Protein AF-A0A554WB09-F1 (afdb_monomer_lite)

Radius of gyration: 17.11 Å; chains: 1; bounding box: 35×19×52 Å

pLDDT: mean 92.12, std 10.79, range [47.81, 98.56]

Structure (mmCIF, N/CA/C/O backbone):
data_AF-A0A554WB09-F1
#
_entry.id   AF-A0A554WB09-F1
#
loop_
_atom_site.group_PDB
_atom_site.id
_atom_site.type_symbol
_atom_site.label_atom_id
_atom_site.label_alt_id
_atom_site.label_comp_id
_atom_site.label_asym_id
_atom_site.label_entity_id
_atom_site.label_seq_id
_atom_site.pdbx_PDB_ins_code
_atom_site.Cartn_x
_atom_site.Cartn_y
_atom_site.Cartn_z
_atom_site.occupancy
_atom_site.B_iso_or_equiv
_atom_site.auth_seq_id
_atom_site.auth_comp_id
_atom_site.auth_asym_id
_atom_site.auth_atom_id
_atom_site.pdbx_PDB_model_num
ATOM 1 N N . MET A 1 1 ? -19.222 12.874 18.185 1.00 47.81 1 MET A N 1
ATOM 2 C CA . MET A 1 1 ? -18.419 11.892 17.425 1.00 47.81 1 MET A CA 1
ATOM 3 C C . MET A 1 1 ? -19.240 10.620 17.287 1.00 47.81 1 MET A C 1
ATOM 5 O O . MET A 1 1 ? -19.630 10.068 18.307 1.00 47.81 1 MET A O 1
ATOM 9 N N . GLN A 1 2 ? -19.594 10.211 16.066 1.00 49.97 2 GLN A N 1
ATOM 10 C CA . GLN A 1 2 ? -20.259 8.922 15.828 1.00 49.97 2 GLN A CA 1
ATOM 11 C C . GLN A 1 2 ? -19.245 7.793 16.066 1.00 49.97 2 GLN A C 1
ATOM 13 O O . GLN A 1 2 ? -18.129 7.867 15.559 1.00 49.97 2 GLN A O 1
ATOM 18 N N . ARG A 1 3 ? -19.619 6.769 16.846 1.00 59.91 3 ARG A N 1
ATOM 19 C CA . ARG A 1 3 ? -18.826 5.539 16.989 1.00 59.91 3 ARG A CA 1
ATOM 20 C C . ARG A 1 3 ? -18.741 4.862 15.621 1.00 59.91 3 ARG A C 1
ATOM 22 O O . ARG A 1 3 ? -19.764 4.403 15.116 1.00 59.91 3 ARG A O 1
ATOM 29 N N . ARG A 1 4 ? -17.549 4.803 15.024 1.00 69.75 4 ARG A N 1
ATOM 30 C CA . ARG A 1 4 ? -17.301 3.917 13.881 1.00 69.75 4 ARG A CA 1
ATOM 31 C C . ARG A 1 4 ? -17.217 2.484 14.402 1.00 69.75 4 ARG A C 1
ATOM 33 O O . ARG A 1 4 ? -16.583 2.234 15.423 1.00 69.75 4 ARG A O 1
ATOM 40 N N . SER A 1 5 ? -17.909 1.561 13.741 1.00 86.00 5 SER A N 1
ATOM 41 C CA . SER A 1 5 ? -17.836 0.136 14.077 1.00 86.00 5 SER A CA 1
ATOM 42 C C . SER A 1 5 ? -16.439 -0.397 13.758 1.00 86.00 5 SER A C 1
ATOM 44 O O . SER A 1 5 ? -15.890 -0.055 12.713 1.00 86.00 5 SER A O 1
ATOM 46 N N . ALA A 1 6 ? -15.888 -1.269 14.608 1.00 85.44 6 ALA A N 1
ATOM 47 C CA . ALA A 1 6 ? -14.599 -1.920 14.356 1.00 85.44 6 ALA A CA 1
ATOM 48 C C . ALA A 1 6 ? -14.587 -2.680 13.016 1.00 85.44 6 ALA A C 1
ATOM 50 O O . ALA A 1 6 ? -13.575 -2.678 12.325 1.00 85.44 6 ALA A O 1
ATOM 51 N N . ALA A 1 7 ? -15.729 -3.248 12.609 1.00 88.50 7 ALA A N 1
ATOM 52 C CA . ALA A 1 7 ? -15.872 -3.918 11.317 1.00 88.50 7 ALA A CA 1
ATOM 53 C C . ALA A 1 7 ? -15.631 -2.971 10.127 1.00 88.50 7 ALA A C 1
ATOM 55 O O . ALA A 1 7 ? -14.951 -3.347 9.182 1.00 88.50 7 ALA A O 1
ATOM 56 N N . ILE A 1 8 ? -16.123 -1.728 10.211 1.00 93.19 8 ILE A N 1
ATOM 57 C CA . ILE A 1 8 ? -15.927 -0.715 9.161 1.00 93.19 8 ILE A CA 1
ATOM 58 C C . ILE A 1 8 ? -14.448 -0.336 9.065 1.00 93.19 8 ILE A C 1
ATOM 60 O O . ILE A 1 8 ? -13.92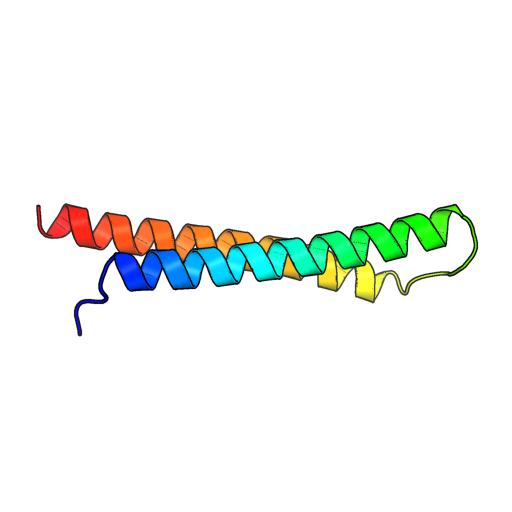0 -0.179 7.973 1.00 93.19 8 ILE A O 1
ATOM 64 N N . VAL A 1 9 ? -13.757 -0.208 10.203 1.00 94.00 9 VAL A N 1
ATOM 65 C CA . VAL A 1 9 ? -12.320 0.101 10.196 1.00 94.00 9 VAL A CA 1
ATOM 66 C C . VAL A 1 9 ? -11.527 -1.017 9.524 1.00 94.00 9 VAL A C 1
ATOM 68 O O . VAL A 1 9 ? -10.634 -0.724 8.737 1.00 94.00 9 VAL A O 1
ATOM 71 N N . VAL A 1 10 ? -11.841 -2.282 9.825 1.00 94.75 10 VAL A N 1
ATOM 72 C CA . VAL A 1 10 ? -11.165 -3.428 9.200 1.00 94.75 10 VAL A CA 1
ATOM 73 C C . VAL A 1 10 ? -11.357 -3.408 7.684 1.00 94.75 10 VAL A C 1
ATOM 75 O O . VAL A 1 10 ? -10.372 -3.515 6.964 1.00 94.75 10 VAL A O 1
ATOM 78 N N . GLU A 1 11 ? -12.582 -3.187 7.206 1.00 96.88 11 GLU A N 1
ATOM 79 C CA . GLU A 1 11 ? -12.882 -3.081 5.772 1.00 96.88 11 GLU A CA 1
ATOM 80 C C . GLU A 1 11 ? -12.099 -1.935 5.105 1.00 96.88 11 GLU A C 1
ATOM 82 O O . GLU A 1 11 ? -11.400 -2.153 4.118 1.00 96.88 11 GLU A O 1
ATOM 87 N N . GLU A 1 12 ? -12.103 -0.732 5.694 1.00 96.62 12 GLU A N 1
ATOM 88 C CA . GLU A 1 12 ? -11.329 0.411 5.184 1.00 96.62 12 GLU A CA 1
ATOM 89 C C . GLU A 1 12 ? -9.812 0.124 5.135 1.00 96.62 12 GLU A C 1
ATOM 91 O O . GLU A 1 12 ? -9.113 0.555 4.216 1.00 96.62 12 GLU A O 1
ATOM 96 N N . VAL A 1 13 ? -9.279 -0.586 6.133 1.00 97.81 13 VAL A N 1
ATOM 97 C CA . VAL A 1 13 ? -7.864 -0.986 6.188 1.00 97.81 13 VAL A CA 1
ATOM 98 C C . VAL A 1 13 ? -7.546 -2.019 5.108 1.00 97.81 13 VAL A C 1
ATOM 100 O O . VAL A 1 13 ? -6.519 -1.902 4.435 1.00 97.81 13 VAL A O 1
ATOM 103 N N . GLU A 1 14 ? -8.419 -3.004 4.901 1.00 98.19 14 GLU A N 1
ATOM 104 C CA . GLU A 1 14 ? -8.276 -3.992 3.831 1.00 98.19 14 GLU A CA 1
ATOM 105 C C . GLU A 1 14 ? -8.282 -3.330 2.450 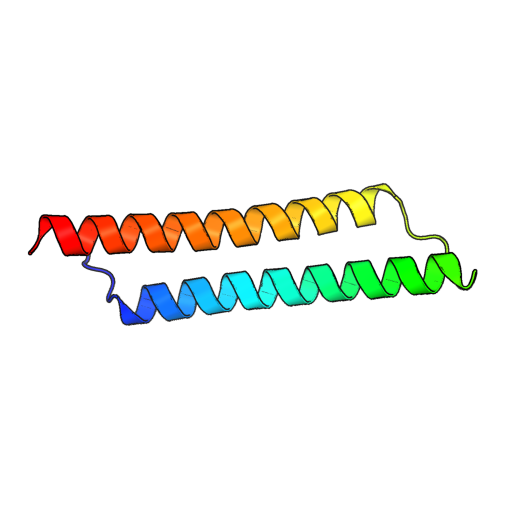1.00 98.19 14 GLU A C 1
ATOM 107 O O . GLU A 1 14 ? -7.444 -3.662 1.610 1.00 98.19 14 GLU A O 1
ATOM 112 N N . GLU A 1 15 ? -9.162 -2.356 2.215 1.00 98.31 15 GLU A N 1
ATOM 113 C CA . GLU A 1 15 ? -9.194 -1.580 0.971 1.00 98.31 15 GLU A CA 1
ATOM 114 C C . GLU A 1 15 ? -7.877 -0.834 0.717 1.00 98.31 15 GLU A C 1
ATOM 116 O O . GLU A 1 15 ? -7.324 -0.911 -0.385 1.00 98.31 15 GLU A O 1
ATOM 121 N N . LEU A 1 16 ? -7.328 -0.162 1.736 1.00 98.44 16 LEU A N 1
ATOM 122 C CA . LEU A 1 16 ? -6.052 0.554 1.634 1.00 98.44 16 LEU A CA 1
ATOM 123 C C . LEU A 1 16 ? -4.887 -0.387 1.313 1.00 98.44 16 LEU A C 1
ATOM 125 O O . LEU A 1 16 ? -4.081 -0.097 0.426 1.00 98.44 16 LEU A O 1
ATOM 129 N N . LEU A 1 17 ? -4.805 -1.529 2.000 1.00 98.44 17 LEU A N 1
ATOM 130 C CA . LEU A 1 17 ? -3.754 -2.523 1.770 1.00 98.44 17 LEU A CA 1
ATOM 131 C C . LEU A 1 17 ? -3.895 -3.193 0.398 1.00 98.44 17 LEU A C 1
ATOM 133 O O . LEU A 1 17 ? -2.892 -3.429 -0.280 1.00 98.44 17 LEU A O 1
ATOM 137 N N . ASN A 1 18 ? -5.124 -3.456 -0.051 1.00 98.50 18 ASN A N 1
ATOM 138 C CA . ASN A 1 18 ? -5.387 -3.972 -1.391 1.00 98.50 18 ASN A CA 1
ATOM 139 C C . ASN A 1 18 ? -4.964 -2.970 -2.473 1.00 98.50 18 ASN A C 1
ATOM 141 O O . ASN A 1 18 ? -4.323 -3.370 -3.448 1.00 98.50 18 ASN A O 1
ATOM 145 N N . ALA A 1 19 ? -5.257 -1.680 -2.289 1.00 98.31 19 ALA A N 1
ATOM 146 C CA . ALA A 1 19 ? -4.806 -0.622 -3.189 1.00 98.31 19 ALA A CA 1
ATOM 147 C C . ALA A 1 19 ? -3.272 -0.504 -3.204 1.00 98.31 19 ALA A C 1
ATOM 149 O O . ALA A 1 19 ? -2.672 -0.453 -4.278 1.00 98.31 19 ALA A O 1
ATOM 150 N N . ALA A 1 20 ? -2.626 -0.539 -2.033 1.00 98.44 20 ALA A N 1
ATOM 151 C CA . ALA A 1 20 ? -1.168 -0.515 -1.918 1.00 98.44 20 ALA A CA 1
ATOM 152 C C . ALA A 1 20 ? -0.529 -1.692 -2.668 1.00 98.44 20 ALA A C 1
ATOM 154 O O . ALA A 1 20 ? 0.404 -1.501 -3.447 1.00 98.44 20 ALA A O 1
ATOM 155 N N . ARG A 1 21 ? -1.077 -2.902 -2.497 1.00 98.56 21 ARG A N 1
ATOM 156 C CA . ARG A 1 21 ? -0.618 -4.098 -3.212 1.00 98.56 21 ARG A CA 1
ATOM 157 C C . ARG A 1 21 ? -0.774 -3.949 -4.723 1.00 98.56 21 ARG A C 1
ATOM 159 O O . ARG A 1 21 ? 0.162 -4.264 -5.446 1.00 98.56 21 ARG A O 1
ATOM 166 N N . ALA A 1 22 ? -1.913 -3.448 -5.201 1.00 98.38 22 ALA A N 1
ATOM 167 C CA . ALA A 1 22 ? -2.138 -3.248 -6.631 1.00 98.38 22 ALA A CA 1
ATOM 168 C C . ALA A 1 22 ? -1.112 -2.279 -7.246 1.00 98.38 22 ALA A C 1
ATOM 170 O O . ALA A 1 22 ? -0.549 -2.565 -8.302 1.00 98.38 22 ALA A O 1
ATOM 171 N N . VAL A 1 23 ? -0.816 -1.165 -6.568 1.00 98.19 23 VAL A N 1
ATOM 172 C CA . VAL A 1 23 ? 0.204 -0.209 -7.026 1.00 98.19 23 VAL A CA 1
ATOM 173 C C . VAL A 1 23 ? 1.602 -0.832 -6.996 1.00 98.19 23 VAL A C 1
ATOM 175 O O . VAL A 1 23 ? 2.354 -0.666 -7.953 1.00 98.19 23 VAL A O 1
ATOM 178 N N . ALA A 1 24 ? 1.943 -1.586 -5.948 1.00 98.12 24 ALA A N 1
ATOM 179 C CA . ALA A 1 24 ? 3.228 -2.278 -5.860 1.00 98.12 24 ALA A CA 1
ATOM 180 C C . ALA A 1 24 ? 3.419 -3.289 -7.004 1.00 98.12 24 ALA A C 1
ATOM 182 O O . ALA A 1 24 ? 4.477 -3.302 -7.627 1.00 98.12 24 ALA A O 1
ATOM 183 N N . THR A 1 25 ? 2.384 -4.067 -7.338 1.00 98.12 25 THR A N 1
ATOM 184 C CA . THR A 1 25 ? 2.409 -4.995 -8.479 1.00 98.12 25 THR A CA 1
ATOM 185 C C . THR A 1 25 ? 2.608 -4.263 -9.806 1.00 98.12 25 THR A C 1
ATOM 187 O O . THR A 1 25 ? 3.385 -4.713 -10.639 1.00 98.12 25 THR A O 1
ATOM 190 N N . LEU A 1 26 ? 1.969 -3.106 -10.010 1.00 95.69 26 LEU A N 1
ATOM 191 C CA . LEU A 1 26 ? 2.196 -2.306 -11.220 1.00 95.69 26 LEU A CA 1
ATOM 192 C C . LEU A 1 26 ? 3.642 -1.805 -11.319 1.00 95.69 26 LEU A C 1
ATOM 194 O O . LEU A 1 26 ? 4.223 -1.826 -12.402 1.00 95.69 26 LEU A O 1
ATOM 198 N N . VAL A 1 27 ? 4.231 -1.368 -10.202 1.00 96.56 27 VAL A N 1
ATOM 199 C CA . VAL A 1 27 ? 5.648 -0.975 -10.157 1.00 96.56 27 VAL A CA 1
ATOM 200 C C . VAL A 1 27 ? 6.548 -2.161 -10.489 1.00 96.56 27 VAL A C 1
ATOM 202 O O . VAL A 1 27 ? 7.471 -2.005 -11.281 1.00 96.56 27 VAL A O 1
ATOM 205 N N . GLU A 1 28 ? 6.272 -3.337 -9.928 1.00 96.62 28 GLU A N 1
ATOM 206 C CA . GLU A 1 28 ? 7.016 -4.563 -10.222 1.00 96.62 28 GLU A CA 1
ATOM 207 C C . GLU A 1 28 ? 6.979 -4.901 -11.717 1.00 96.62 28 GLU A C 1
ATOM 209 O O . GLU A 1 28 ? 8.039 -5.073 -12.314 1.00 96.62 28 GLU A O 1
ATOM 214 N N . CYS A 1 29 ? 5.797 -4.893 -12.347 1.00 95.31 29 CYS A N 1
ATOM 215 C CA . CYS A 1 29 ? 5.665 -5.108 -13.790 1.00 95.31 29 CYS A CA 1
ATOM 216 C C . CYS A 1 29 ? 6.493 -4.099 -14.600 1.00 95.31 29 CYS A C 1
ATOM 218 O O . CYS A 1 29 ? 7.289 -4.498 -15.441 1.00 95.31 29 CYS A O 1
ATOM 220 N N . LEU A 1 30 ? 6.387 -2.800 -14.294 1.00 94.25 30 LEU A N 1
ATOM 221 C CA . LEU A 1 30 ? 7.157 -1.762 -14.993 1.00 94.25 30 LEU A CA 1
ATOM 222 C C . LEU A 1 30 ? 8.674 -1.946 -14.848 1.00 94.25 30 LEU A C 1
ATOM 224 O O . LEU A 1 30 ? 9.427 -1.618 -15.763 1.00 94.25 30 LEU A O 1
ATOM 228 N N . MET A 1 31 ? 9.133 -2.428 -13.692 1.00 94.19 31 MET A N 1
ATOM 229 C CA . MET A 1 31 ? 10.550 -2.689 -13.448 1.00 94.19 31 MET A CA 1
ATOM 230 C C . MET A 1 31 ? 11.036 -3.934 -14.194 1.00 94.19 31 MET A C 1
ATOM 232 O O . MET A 1 31 ? 12.152 -3.912 -14.710 1.00 94.19 31 MET A O 1
ATOM 236 N N . LEU A 1 32 ? 10.217 -4.986 -14.281 1.00 95.44 32 LEU A N 1
ATOM 237 C CA . LEU A 1 32 ? 10.520 -6.184 -15.068 1.00 95.44 32 LEU A CA 1
ATOM 238 C C . LEU A 1 32 ? 10.624 -5.848 -16.561 1.00 95.44 32 LEU A C 1
ATOM 240 O O . LEU A 1 32 ? 11.669 -6.099 -17.159 1.00 95.44 32 LEU A O 1
ATOM 244 N N . ASP A 1 33 ? 9.635 -5.143 -17.117 1.00 93.88 33 ASP A N 1
ATOM 245 C CA . ASP A 1 33 ? 9.644 -4.704 -18.520 1.00 93.88 33 ASP A CA 1
ATOM 246 C C . ASP A 1 33 ? 10.873 -3.827 -18.843 1.00 93.88 33 ASP A C 1
ATOM 248 O O . ASP A 1 33 ? 11.402 -3.838 -19.958 1.00 93.88 33 ASP A O 1
ATOM 252 N N . ALA A 1 34 ? 11.351 -3.046 -17.865 1.00 93.00 34 ALA A N 1
ATOM 253 C CA . ALA A 1 34 ? 12.552 -2.227 -18.006 1.00 93.00 34 ALA A CA 1
ATOM 254 C C . ALA A 1 34 ? 13.848 -3.049 -18.028 1.00 93.00 34 ALA A C 1
ATOM 256 O O . ALA A 1 34 ? 14.782 -2.702 -18.755 1.00 93.00 34 ALA A O 1
ATOM 257 N N . ILE A 1 35 ? 13.913 -4.113 -17.223 1.00 92.75 35 ILE A N 1
ATOM 258 C CA . ILE A 1 35 ? 15.048 -5.044 -17.166 1.00 92.75 35 ILE A CA 1
ATOM 259 C C . ILE A 1 35 ? 15.136 -5.847 -18.465 1.00 92.75 35 ILE A C 1
ATOM 261 O O . ILE A 1 35 ? 16.229 -5.984 -19.018 1.00 92.75 35 ILE A O 1
ATOM 265 N N . ASP A 1 36 ? 13.993 -6.297 -18.979 1.00 95.31 36 ASP A N 1
ATOM 266 C CA . ASP A 1 36 ? 13.894 -7.047 -20.235 1.00 95.31 36 ASP A CA 1
ATOM 267 C C . ASP A 1 36 ? 14.119 -6.157 -21.474 1.00 95.31 36 ASP A C 1
ATOM 269 O O . ASP A 1 36 ? 14.303 -6.644 -22.591 1.00 95.31 36 ASP A O 1
ATOM 273 N N . GLY A 1 37 ? 14.188 -4.835 -21.280 1.00 91.94 37 GLY A N 1
ATOM 274 C CA . GLY A 1 37 ? 14.467 -3.855 -22.327 1.00 91.94 37 GLY A CA 1
ATOM 275 C C . GLY A 1 37 ? 13.260 -3.525 -23.208 1.00 91.94 37 GLY A C 1
ATOM 276 O O . GLY A 1 37 ? 13.426 -2.853 -24.229 1.00 91.94 37 GLY A O 1
ATOM 277 N N . GLU A 1 38 ? 12.062 -3.960 -22.816 1.00 90.88 38 GLU A N 1
ATOM 278 C CA . GLU A 1 38 ? 10.810 -3.736 -23.543 1.00 90.88 38 GLU A CA 1
ATOM 279 C C . GLU A 1 38 ? 10.296 -2.301 -23.376 1.00 90.88 38 GLU A C 1
ATOM 281 O O . GLU A 1 38 ? 9.715 -1.727 -24.301 1.00 90.88 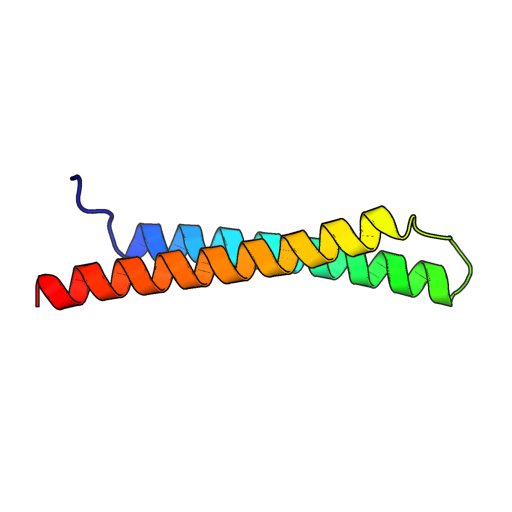38 GLU A O 1
ATOM 286 N N . CYS A 1 39 ? 10.555 -1.675 -22.222 1.00 89.19 39 CYS A N 1
ATOM 287 C CA . CYS A 1 39 ? 10.218 -0.275 -21.992 1.00 89.19 39 CYS A CA 1
ATOM 288 C C . CYS A 1 39 ? 11.274 0.476 -21.165 1.00 89.19 39 CYS A C 1
ATOM 290 O O . CYS A 1 39 ? 12.205 -0.094 -20.604 1.00 89.19 39 CYS A O 1
ATOM 292 N N . ARG A 1 40 ? 11.151 1.806 -21.099 1.00 91.69 40 ARG A N 1
ATOM 293 C CA . ARG A 1 40 ? 11.881 2.637 -20.131 1.00 91.69 40 ARG A CA 1
ATOM 294 C C . ARG A 1 40 ? 10.865 3.448 -19.335 1.00 91.69 40 ARG A C 1
ATOM 296 O O . ARG A 1 40 ? 10.398 4.465 -19.855 1.00 91.69 40 ARG A O 1
ATOM 303 N N . PRO A 1 41 ? 10.491 3.015 -18.120 1.00 89.56 41 PRO A N 1
ATOM 304 C CA . PRO A 1 41 ? 9.513 3.735 -17.324 1.00 89.56 41 PRO A CA 1
ATOM 305 C C . PRO A 1 41 ? 10.074 5.099 -16.914 1.00 89.56 41 PRO A C 1
ATOM 307 O O . PRO A 1 41 ? 11.274 5.245 -16.669 1.00 89.56 41 PRO A O 1
ATOM 310 N N . ASP A 1 42 ? 9.201 6.105 -16.826 1.00 94.81 42 ASP A N 1
ATOM 311 C CA . ASP A 1 42 ? 9.572 7.400 -16.254 1.00 94.81 42 ASP A CA 1
ATOM 312 C C . ASP A 1 42 ? 9.996 7.187 -14.786 1.00 94.81 42 ASP A C 1
ATOM 314 O O . ASP A 1 42 ? 9.172 6.747 -13.975 1.00 94.81 42 ASP A O 1
ATOM 318 N N . PRO A 1 43 ? 11.244 7.516 -14.398 1.00 93.50 43 PRO A N 1
ATOM 319 C CA . PRO A 1 43 ? 11.706 7.353 -13.022 1.00 93.50 43 PRO A CA 1
ATOM 320 C C . PRO A 1 43 ? 10.822 8.075 -11.998 1.00 93.50 43 PRO A C 1
ATOM 322 O O . PRO A 1 43 ? 10.672 7.607 -10.870 1.00 93.50 43 PRO A O 1
ATOM 325 N N . ARG A 1 44 ? 10.196 9.200 -12.374 1.00 96.31 44 ARG A N 1
ATOM 326 C CA . ARG A 1 44 ? 9.270 9.927 -11.494 1.00 96.31 44 ARG A CA 1
ATOM 327 C C . ARG A 1 44 ? 7.990 9.145 -11.247 1.00 96.31 44 ARG A C 1
ATOM 329 O O . ARG A 1 44 ? 7.476 9.186 -10.134 1.00 96.31 44 ARG A O 1
ATOM 336 N N . LEU A 1 45 ? 7.490 8.425 -12.250 1.00 94.12 45 LEU A N 1
ATOM 337 C CA . LEU A 1 45 ? 6.312 7.574 -12.099 1.00 94.12 45 LEU A CA 1
ATOM 338 C C . LEU A 1 45 ? 6.593 6.441 -11.108 1.00 94.12 45 LEU A C 1
ATOM 340 O O . LEU A 1 45 ? 5.804 6.235 -10.191 1.00 94.12 45 LEU A O 1
ATOM 344 N N . VAL A 1 46 ? 7.742 5.772 -11.245 1.00 95.88 46 VAL A N 1
ATOM 345 C CA . VAL A 1 46 ? 8.163 4.685 -10.344 1.00 95.88 46 VAL A CA 1
ATOM 346 C C . VAL A 1 46 ? 8.308 5.188 -8.906 1.00 95.88 46 VAL A C 1
ATOM 348 O O . VAL A 1 46 ? 7.771 4.580 -7.978 1.00 95.88 46 VAL A O 1
ATOM 351 N N . LEU A 1 47 ? 8.975 6.332 -8.712 1.00 96.62 47 LEU A N 1
ATOM 352 C CA . LEU A 1 47 ? 9.145 6.939 -7.389 1.00 96.62 47 LEU A CA 1
ATOM 353 C C . LEU A 1 47 ? 7.806 7.356 -6.768 1.00 96.62 47 LEU A C 1
ATOM 355 O O . LEU A 1 47 ? 7.557 7.049 -5.604 1.00 96.62 47 LEU A O 1
ATOM 359 N N . ASN A 1 48 ? 6.927 8.003 -7.537 1.00 97.62 48 ASN A N 1
ATOM 360 C CA . ASN A 1 48 ? 5.611 8.424 -7.054 1.00 97.62 48 ASN A CA 1
ATOM 361 C C . ASN A 1 48 ? 4.726 7.227 -6.694 1.00 97.62 48 ASN A C 1
ATOM 363 O O . ASN A 1 48 ? 4.067 7.247 -5.657 1.00 97.62 48 ASN A O 1
ATOM 367 N N . ALA A 1 49 ? 4.725 6.178 -7.518 1.00 97.50 49 ALA A N 1
ATOM 368 C CA . ALA A 1 49 ? 3.967 4.962 -7.251 1.00 97.50 49 ALA A CA 1
ATOM 369 C C . ALA A 1 49 ? 4.489 4.251 -5.993 1.00 97.50 49 ALA A C 1
ATOM 371 O O . ALA A 1 49 ? 3.705 3.896 -5.119 1.00 97.50 49 ALA A O 1
ATOM 372 N N . THR A 1 50 ? 5.810 4.143 -5.836 1.00 97.25 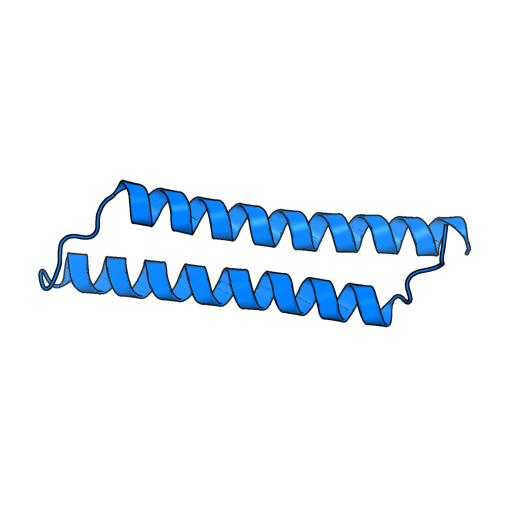50 THR A N 1
ATOM 373 C CA . THR A 1 50 ? 6.433 3.572 -4.629 1.00 97.25 50 THR A CA 1
ATOM 374 C C . THR A 1 50 ? 6.090 4.385 -3.378 1.00 97.25 50 THR A C 1
ATOM 376 O O . THR A 1 50 ? 5.729 3.821 -2.345 1.00 97.25 50 THR A O 1
ATOM 379 N N . ALA A 1 51 ? 6.143 5.716 -3.467 1.00 98.00 51 ALA A N 1
ATOM 380 C CA . ALA A 1 51 ? 5.749 6.596 -2.372 1.00 98.00 51 ALA A CA 1
ATOM 381 C C . ALA A 1 51 ? 4.262 6.434 -2.012 1.00 98.00 51 ALA A C 1
ATOM 383 O O . ALA A 1 51 ? 3.917 6.416 -0.831 1.00 98.00 51 ALA A O 1
ATOM 384 N N . ALA A 1 52 ? 3.388 6.258 -3.009 1.00 98.12 52 ALA A N 1
ATOM 385 C CA . ALA A 1 52 ? 1.967 6.006 -2.789 1.00 98.12 52 ALA A CA 1
ATOM 386 C C . ALA A 1 52 ? 1.718 4.676 -2.057 1.00 98.12 52 ALA A C 1
ATOM 388 O O . ALA A 1 52 ? 0.877 4.638 -1.163 1.00 98.12 52 ALA A O 1
ATOM 389 N N . VAL A 1 53 ? 2.473 3.613 -2.369 1.00 98.44 53 VAL A N 1
ATOM 390 C CA . VAL A 1 53 ? 2.412 2.338 -1.625 1.00 98.44 53 VAL A 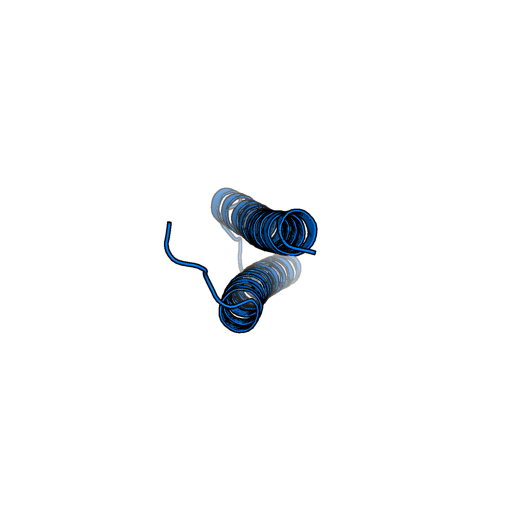CA 1
ATOM 391 C C . VAL A 1 53 ? 2.728 2.562 -0.146 1.00 98.44 53 VAL A C 1
ATOM 393 O O . VAL A 1 53 ? 1.955 2.138 0.712 1.00 98.44 53 VAL A O 1
ATOM 396 N N . GLY A 1 54 ? 3.832 3.258 0.149 1.00 97.75 54 GLY A N 1
ATOM 397 C CA . GLY A 1 54 ? 4.226 3.573 1.525 1.00 97.75 54 GLY A CA 1
ATOM 398 C C . GLY A 1 54 ? 3.158 4.382 2.262 1.00 97.75 54 GLY A C 1
ATOM 399 O O . GLY A 1 54 ? 2.742 4.006 3.353 1.00 97.75 54 GLY A O 1
ATOM 400 N N . PHE A 1 55 ? 2.640 5.431 1.619 1.00 98.50 55 PHE A N 1
ATOM 401 C CA . PHE A 1 55 ? 1.569 6.259 2.172 1.00 98.50 55 PHE A CA 1
ATOM 402 C C . PHE A 1 55 ? 0.306 5.451 2.512 1.00 98.50 55 PHE A C 1
ATOM 404 O O . PHE A 1 55 ? -0.251 5.611 3.595 1.00 98.50 55 PHE A O 1
ATOM 411 N N . LEU A 1 56 ? -0.145 4.571 1.612 1.00 98.56 56 LEU A N 1
ATOM 412 C CA . LEU A 1 56 ? -1.339 3.748 1.833 1.00 98.56 56 LEU A CA 1
ATOM 413 C C . LEU A 1 56 ? -1.151 2.762 2.995 1.00 98.56 56 LEU A C 1
ATOM 415 O O . LEU A 1 56 ? -2.066 2.582 3.799 1.00 98.56 56 LEU A O 1
ATOM 419 N N . ALA A 1 57 ? 0.033 2.155 3.110 1.00 97.94 57 ALA A N 1
ATOM 420 C CA . ALA A 1 57 ? 0.363 1.261 4.218 1.00 97.94 57 ALA A CA 1
ATOM 421 C C . ALA A 1 57 ? 0.421 2.005 5.565 1.00 97.94 57 ALA A C 1
ATOM 423 O O . ALA A 1 57 ? -0.110 1.518 6.567 1.00 97.94 57 ALA A O 1
ATOM 424 N N . ASP A 1 58 ? 1.012 3.201 5.590 1.00 98.50 58 ASP A N 1
ATOM 425 C CA . ASP A 1 58 ? 1.046 4.047 6.785 1.00 98.50 58 ASP A CA 1
ATOM 426 C C . ASP A 1 58 ? -0.352 4.507 7.207 1.00 98.50 58 ASP A C 1
ATOM 428 O O . ASP A 1 58 ? -0.678 4.500 8.394 1.00 98.50 58 ASP A O 1
ATOM 432 N N . GLU A 1 59 ? -1.208 4.853 6.249 1.00 98.50 59 GLU A N 1
ATOM 433 C CA . GLU A 1 59 ? -2.594 5.233 6.515 1.00 98.50 59 GLU A CA 1
ATOM 434 C C . GLU A 1 59 ? -3.414 4.055 7.069 1.00 98.50 59 GLU A C 1
ATOM 436 O O . GLU A 1 59 ? -4.178 4.224 8.022 1.00 98.50 59 GLU A O 1
ATOM 441 N N . ALA A 1 60 ? -3.213 2.844 6.539 1.00 97.88 60 ALA A N 1
ATOM 442 C CA . ALA A 1 60 ? -3.821 1.621 7.062 1.00 97.88 60 ALA A CA 1
ATOM 443 C C . ALA A 1 60 ? -3.398 1.353 8.519 1.00 97.88 60 ALA A C 1
ATOM 445 O O . ALA A 1 60 ? -4.235 1.066 9.386 1.00 97.88 60 ALA A O 1
ATOM 446 N N . ARG A 1 61 ? -2.103 1.514 8.818 1.00 97.81 61 ARG A N 1
ATOM 447 C CA . ARG A 1 61 ? -1.573 1.411 10.182 1.00 97.81 61 ARG A CA 1
ATOM 448 C C . ARG A 1 61 ? -2.194 2.462 11.101 1.00 97.81 61 ARG A C 1
ATOM 450 O O . ARG A 1 61 ? -2.716 2.101 12.154 1.00 97.81 61 ARG A O 1
ATOM 457 N N . ARG A 1 62 ? -2.212 3.733 10.686 1.00 97.81 62 ARG A N 1
ATOM 458 C CA . ARG A 1 62 ? -2.783 4.843 11.465 1.00 97.81 62 ARG A CA 1
ATOM 459 C C . ARG A 1 62 ? -4.245 4.584 11.836 1.00 97.81 62 ARG A C 1
ATOM 461 O O . ARG A 1 62 ? -4.614 4.749 12.995 1.00 97.81 62 ARG A O 1
ATOM 468 N N . ARG A 1 63 ? -5.080 4.134 10.890 1.00 95.50 63 ARG A N 1
ATOM 469 C CA . ARG A 1 63 ? -6.497 3.812 11.162 1.00 95.50 63 ARG A CA 1
ATOM 470 C C . ARG A 1 63 ? -6.663 2.647 12.134 1.00 95.50 63 ARG A C 1
ATOM 472 O O . ARG A 1 63 ? -7.560 2.677 12.975 1.00 95.50 63 ARG A O 1
ATOM 479 N N . THR A 1 64 ? -5.788 1.650 12.039 1.00 95.69 64 THR A N 1
ATOM 480 C CA . THR A 1 64 ? -5.768 0.510 12.964 1.00 95.69 64 THR A CA 1
ATOM 481 C C . THR A 1 64 ? -5.425 0.965 14.385 1.00 95.69 64 THR A C 1
ATOM 483 O O . THR A 1 64 ? -6.143 0.628 15.327 1.00 95.69 64 THR A O 1
ATOM 486 N N . GLU A 1 65 ? -4.372 1.772 14.541 1.00 95.75 65 GLU A N 1
ATOM 487 C CA . GLU A 1 65 ? -3.954 2.345 15.828 1.00 95.75 65 GLU A CA 1
ATOM 488 C C . GLU A 1 65 ? -5.072 3.202 16.445 1.00 95.75 65 GLU A C 1
ATOM 490 O O . GLU A 1 65 ? -5.442 2.997 17.599 1.00 95.75 65 GLU A O 1
ATOM 495 N N . GLU A 1 66 ? -5.694 4.088 15.661 1.00 94.12 66 GLU A N 1
ATOM 496 C CA . GLU A 1 66 ? -6.807 4.930 16.118 1.00 94.12 66 GLU A CA 1
ATOM 497 C C . GLU A 1 66 ? -8.027 4.125 16.576 1.00 94.12 66 GLU A C 1
ATOM 499 O O . GLU A 1 66 ? -8.714 4.521 17.523 1.00 94.12 66 GLU A O 1
ATOM 504 N N . ALA A 1 67 ? -8.317 3.000 15.924 1.00 91.62 67 ALA A N 1
ATOM 505 C CA . ALA A 1 67 ? -9.419 2.131 16.317 1.00 91.62 67 ALA A CA 1
ATOM 506 C C . ALA A 1 67 ? -9.114 1.339 17.594 1.00 91.62 67 ALA A C 1
ATOM 508 O O . ALA A 1 67 ? -9.984 1.223 18.458 1.00 91.62 67 ALA A O 1
ATOM 509 N N . LEU A 1 68 ? -7.883 0.846 17.758 1.00 92.19 68 LEU A N 1
ATOM 510 C CA . LEU A 1 68 ? -7.438 0.204 19.000 1.00 92.19 68 LEU A CA 1
ATOM 511 C C . LEU A 1 68 ? -7.485 1.182 20.182 1.00 92.19 68 LEU A C 1
ATOM 513 O O . LEU A 1 68 ? -7.996 0.843 21.253 1.00 92.19 68 LEU A O 1
ATOM 517 N N . ASP A 1 69 ? -7.040 2.418 19.973 1.00 93.25 69 ASP A N 1
ATOM 518 C CA . ASP A 1 69 ? -7.136 3.501 20.952 1.00 93.25 69 ASP A CA 1
ATOM 519 C C . ASP A 1 69 ? -8.586 3.769 21.381 1.00 93.25 69 ASP A C 1
ATOM 521 O O . ASP A 1 69 ? -8.869 4.017 22.554 1.00 93.25 69 ASP A O 1
ATOM 525 N N . GLN A 1 70 ? -9.537 3.706 20.447 1.00 88.38 70 GLN A N 1
ATOM 526 C CA . GLN A 1 70 ? -10.957 3.888 20.759 1.00 88.38 70 GLN A CA 1
ATOM 527 C C . GLN A 1 70 ? -11.533 2.719 21.565 1.00 88.38 70 GLN A C 1
ATOM 529 O O . GLN A 1 70 ? -12.351 2.945 22.456 1.00 88.38 70 GLN A O 1
ATOM 534 N N . LEU A 1 71 ? -11.111 1.483 21.280 1.00 87.38 71 LEU A N 1
ATOM 535 C CA . LEU A 1 71 ? -11.554 0.298 22.019 1.00 87.38 71 LEU A CA 1
ATOM 536 C C . LEU A 1 71 ? -11.012 0.290 23.453 1.00 87.38 71 LEU A C 1
ATOM 538 O O . LEU A 1 71 ? -11.757 0.002 24.384 1.00 87.38 71 LEU A O 1
ATOM 542 N N . THR A 1 72 ? -9.744 0.659 23.642 1.00 89.81 72 THR A N 1
ATOM 543 C CA . THR A 1 72 ? -9.082 0.655 24.959 1.00 89.81 72 THR A CA 1
ATOM 544 C C . THR A 1 72 ? -9.573 1.765 25.889 1.00 89.81 72 THR A C 1
ATOM 546 O O . THR A 1 72 ? -9.620 1.564 27.095 1.00 89.81 72 THR A O 1
ATOM 549 N N . ARG A 1 73 ? -10.006 2.918 25.361 1.00 84.94 73 ARG A N 1
ATOM 550 C CA . ARG A 1 73 ? -10.606 4.009 26.164 1.00 84.94 73 ARG A CA 1
ATOM 551 C C . ARG A 1 73 ? -12.029 3.713 26.653 1.00 84.94 73 ARG A C 1
ATOM 553 O O . ARG A 1 73 ? -12.583 4.493 27.429 1.00 84.94 73 ARG A O 1
ATOM 560 N N . HIS A 1 74 ? -12.648 2.647 26.154 1.00 65.81 74 HIS A N 1
ATOM 561 C CA . HIS A 1 74 ? -14.016 2.247 26.487 1.00 65.81 74 HIS A CA 1
ATOM 562 C C . HIS A 1 74 ? -14.111 0.850 27.123 1.00 65.81 74 HIS A C 1
ATOM 564 O O . HIS A 1 74 ? -15.230 0.417 27.408 1.00 65.81 74 HIS A O 1
ATOM 570 N N . ALA A 1 75 ? -12.975 0.173 27.318 1.00 56.41 75 ALA A N 1
ATOM 571 C CA . ALA A 1 75 ? -12.841 -1.093 28.038 1.00 56.41 75 ALA A CA 1
ATOM 572 C C . ALA A 1 75 ? -12.547 -0.838 29.522 1.00 56.41 75 ALA A C 1
ATOM 574 O O . ALA A 1 75 ? -13.055 -1.626 30.350 1.00 56.41 75 ALA A O 1
#

Foldseek 3Di:
DDDDDPVVLVVLLVVLQVQLVVLVVVLVVQVVCVVVVVDDDDPVSSVVSNVSSVVSNVVSVVSVVVNVVVVVVVD

Organism: NCBI:txid2588942

Secondary structure 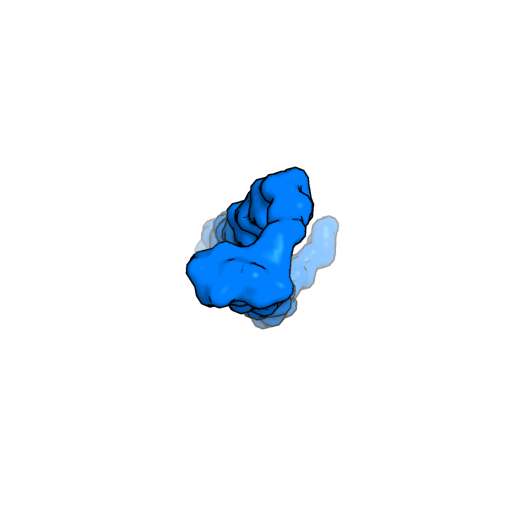(DSSP, 8-state):
-----HHHHHHHHHHHHHHHHHHHHHHHHHHHHHHTTS----HHHHHHHHHHHHHHHHHHHHHHHHHHHHHHTT-

Sequence (75 aa):
MQRRSAAIVVEEVEELLNAARAVATLVECLMLDAIDGECRPDPRLVLNATAAVGFLADEARRRTEEALDQLTRHA